Protein AF-A0A822DUP5-F1 (afdb_monomer_lite)

Radius of gyration: 16.89 Å; chains: 1; bounding box: 38×29×39 Å

pLDDT: mean 91.29, std 9.0, range [41.16, 97.19]

Secondary structure (DSSP, 8-state):
-PPPPHHHHHHHHSTTGGGGGGSEEE-S-SSTTPPPPPTTSSEEEHHHHHHHHHHHHHH-EEEE-TT-STTT-SS--TGGGEEEEEE-TTT--EEEE--

Sequence (99 aa):
FIRPCSTSNYTHIVPDGHDILSDKVSRLYSTHDSPAQSAGIHDQSLYDVIHEALLHHVQSLKFRARGAGHSLDLVMNDEGFNNEIGIDQRTGFAYGGNR

Structure (mmCIF, N/CA/C/O backbone):
data_AF-A0A822DUP5-F1
#
_entry.id   AF-A0A822DUP5-F1
#
loop_
_atom_site.group_PDB
_atom_site.id
_atom_site.type_symbol
_atom_site.label_atom_id
_atom_site.label_alt_id
_atom_site.label_comp_id
_atom_site.label_asym_id
_atom_site.label_entity_id
_atom_site.label_seq_id
_atom_site.pdbx_PDB_ins_code
_atom_site.Cartn_x
_atom_site.Cartn_y
_atom_site.Cartn_z
_atom_site.occupancy
_atom_site.B_iso_or_equiv
_atom_site.auth_seq_id
_atom_site.auth_comp_id
_atom_site.auth_asym_id
_atom_site.auth_atom_id
_atom_site.pdbx_PDB_model_num
ATOM 1 N N . PHE A 1 1 ? -19.717 -2.628 -10.309 1.00 41.16 1 PHE A N 1
ATOM 2 C CA . PHE A 1 1 ? -19.919 -2.884 -8.869 1.00 41.16 1 PHE A CA 1
ATOM 3 C C . PHE A 1 1 ? -18.563 -3.160 -8.242 1.00 41.16 1 PHE A C 1
ATOM 5 O O . PHE A 1 1 ? -18.000 -4.219 -8.487 1.00 41.16 1 PHE A O 1
ATOM 12 N N . ILE A 1 2 ? -17.995 -2.188 -7.525 1.00 49.84 2 ILE A N 1
ATOM 13 C CA . ILE A 1 2 ? -16.725 -2.368 -6.808 1.00 49.84 2 ILE A CA 1
ATOM 14 C C . ILE A 1 2 ? -17.035 -3.237 -5.588 1.00 49.84 2 ILE A C 1
ATOM 16 O O . ILE A 1 2 ? -17.867 -2.862 -4.765 1.00 49.84 2 ILE A O 1
ATOM 20 N N . ARG A 1 3 ? -16.443 -4.433 -5.514 1.00 59.75 3 ARG A N 1
ATOM 21 C CA . ARG A 1 3 ? -16.575 -5.286 -4.327 1.00 59.75 3 ARG A CA 1
ATOM 22 C C . ARG A 1 3 ? -15.776 -4.652 -3.182 1.00 59.75 3 ARG A C 1
ATOM 24 O O . ARG A 1 3 ? -14.668 -4.182 -3.446 1.00 59.75 3 ARG A O 1
ATOM 31 N N . PRO A 1 4 ? -16.289 -4.649 -1.942 1.00 69.12 4 PRO A N 1
ATOM 32 C CA . PRO A 1 4 ? -15.517 -4.149 -0.816 1.00 69.12 4 PRO A CA 1
ATOM 33 C C . PRO A 1 4 ? -14.255 -5.002 -0.633 1.00 69.12 4 PRO A C 1
ATOM 35 O O . PRO A 1 4 ? -14.291 -6.229 -0.784 1.00 69.12 4 PRO A O 1
ATOM 38 N N . CYS A 1 5 ? -13.132 -4.346 -0.341 1.00 83.88 5 CYS A N 1
ATOM 39 C CA . CYS A 1 5 ? -11.868 -5.014 -0.039 1.00 83.88 5 CYS A CA 1
ATOM 40 C C . CYS A 1 5 ? -11.913 -5.680 1.347 1.00 83.88 5 CYS A C 1
ATOM 42 O O . CYS A 1 5 ? -12.856 -5.485 2.113 1.00 83.88 5 CYS A O 1
ATOM 44 N N . SER A 1 6 ? -10.897 -6.480 1.676 1.00 87.62 6 SER A N 1
ATOM 45 C CA . SER A 1 6 ? -10.827 -7.251 2.927 1.00 87.62 6 SER A CA 1
ATOM 46 C C . SER A 1 6 ? -11.057 -6.401 4.179 1.00 87.62 6 SER A C 1
ATOM 48 O O . SER A 1 6 ? -11.905 -6.762 4.991 1.00 87.62 6 SER A O 1
ATOM 50 N N . THR A 1 7 ? -10.378 -5.257 4.308 1.00 87.31 7 THR A N 1
ATOM 51 C CA . THR A 1 7 ? -10.536 -4.361 5.466 1.00 87.31 7 THR A CA 1
ATOM 52 C C . THR A 1 7 ? -11.953 -3.809 5.556 1.00 87.31 7 THR A C 1
ATOM 54 O O . THR A 1 7 ? -12.553 -3.839 6.622 1.00 87.31 7 THR A O 1
ATOM 57 N N . SER A 1 8 ? -12.531 -3.377 4.430 1.00 88.25 8 SER A N 1
ATOM 58 C CA . SER A 1 8 ? -13.916 -2.901 4.405 1.00 88.25 8 SER A CA 1
ATOM 59 C C . SER A 1 8 ? -14.896 -4.016 4.777 1.00 88.25 8 SER A C 1
ATOM 61 O O . SER A 1 8 ? -15.771 -3.797 5.601 1.00 88.25 8 SER A O 1
ATOM 63 N N . ASN A 1 9 ? -14.739 -5.236 4.256 1.00 93.56 9 ASN A N 1
ATOM 64 C CA . ASN A 1 9 ? -15.596 -6.357 4.654 1.00 93.56 9 ASN A CA 1
ATOM 65 C C . ASN A 1 9 ? -15.491 -6.648 6.156 1.00 93.56 9 ASN A C 1
ATOM 67 O O . ASN A 1 9 ? -16.510 -6.892 6.797 1.00 93.56 9 ASN A O 1
ATOM 71 N N . TYR A 1 10 ? -14.284 -6.586 6.724 1.00 93.75 10 TYR A N 1
ATOM 72 C CA . TYR A 1 10 ? -14.069 -6.820 8.150 1.00 93.75 10 TYR A CA 1
ATOM 73 C C . TYR A 1 10 ? -14.897 -5.864 9.015 1.00 93.75 10 TYR A C 1
ATOM 75 O O . TYR A 1 10 ? -15.624 -6.322 9.896 1.00 93.75 10 TYR A O 1
ATOM 83 N N . THR A 1 11 ? -14.884 -4.561 8.706 1.00 94.44 11 THR A N 1
ATOM 84 C CA . THR A 1 11 ? -15.652 -3.566 9.474 1.00 94.44 11 THR A CA 1
ATOM 85 C C . THR A 1 11 ? -17.169 -3.750 9.374 1.00 94.44 11 THR A C 1
ATOM 87 O O . THR A 1 11 ? -17.891 -3.203 10.199 1.00 94.44 11 THR A O 1
ATOM 90 N N . HIS A 1 12 ? -17.669 -4.477 8.366 1.00 92.88 12 HIS A N 1
ATOM 91 C CA . HIS A 1 12 ? -19.102 -4.745 8.185 1.00 92.88 12 HIS A CA 1
ATOM 92 C C . HIS A 1 12 ? -19.558 -6.076 8.799 1.00 92.88 12 HIS A C 1
ATOM 94 O O . HIS A 1 12 ? -20.733 -6.219 9.127 1.00 92.88 12 HIS A O 1
ATOM 100 N N . ILE A 1 13 ? -18.666 -7.066 8.899 1.00 95.69 13 ILE A N 1
ATOM 101 C CA . ILE A 1 13 ? -19.007 -8.423 9.357 1.00 95.69 13 ILE A CA 1
ATOM 102 C C . ILE A 1 13 ? -18.784 -8.573 10.867 1.00 95.69 13 ILE A C 1
ATOM 104 O O . ILE A 1 13 ? -19.508 -9.323 11.521 1.00 95.69 13 ILE A O 1
ATOM 108 N N . VAL A 1 14 ? -17.788 -7.881 11.423 1.00 96.06 14 VAL A N 1
ATOM 109 C CA . VAL A 1 14 ? -17.425 -7.977 12.841 1.00 96.06 14 VAL A CA 1
ATOM 110 C C . VAL A 1 14 ? -18.128 -6.866 13.635 1.00 96.06 14 VAL A C 1
ATOM 112 O O . VAL A 1 14 ? -18.026 -5.702 13.240 1.00 96.06 14 VAL A O 1
ATOM 115 N N . PRO A 1 15 ? -18.827 -7.183 14.746 1.00 96.81 15 PRO A N 1
ATOM 116 C CA . PRO A 1 15 ? -19.348 -6.171 15.665 1.00 96.81 15 PRO A CA 1
ATOM 117 C C . PRO A 1 15 ? -18.231 -5.235 16.128 1.00 96.81 15 PRO A C 1
ATOM 119 O O . PRO A 1 15 ? -17.148 -5.707 16.461 1.00 96.81 15 PRO A O 1
ATOM 122 N N . ASP A 1 16 ? -18.476 -3.925 16.087 1.00 95.50 16 ASP A N 1
ATOM 123 C CA . ASP A 1 16 ? -17.478 -2.888 16.391 1.00 95.50 16 ASP A CA 1
ATOM 124 C C . ASP A 1 16 ? -16.166 -3.021 15.587 1.00 95.50 16 ASP A C 1
ATOM 126 O O . ASP A 1 16 ? -15.124 -2.482 15.940 1.00 95.50 16 ASP A O 1
ATOM 130 N N . GLY A 1 17 ? -16.212 -3.671 14.416 1.00 94.00 17 GLY A N 1
ATOM 131 C CA . GLY A 1 17 ? -15.031 -3.957 13.598 1.00 94.00 17 GLY A CA 1
ATOM 132 C C . GLY A 1 17 ? -14.308 -2.727 13.043 1.00 94.00 17 GLY A C 1
ATOM 133 O O . GLY A 1 17 ? -13.252 -2.880 12.442 1.00 94.00 17 GLY A O 1
ATOM 134 N N . HIS A 1 18 ? -14.852 -1.522 13.224 1.00 95.38 18 HIS A N 1
ATOM 135 C CA . HIS A 1 18 ? -14.187 -0.259 12.902 1.00 95.38 18 HIS A CA 1
ATOM 136 C C . HIS A 1 18 ? -13.044 0.070 13.874 1.00 95.38 18 HIS A C 1
ATOM 138 O O . HIS A 1 18 ? -12.126 0.790 13.484 1.00 95.38 18 HIS A O 1
ATOM 144 N N . ASP A 1 19 ? -13.042 -0.509 15.078 1.00 96.75 19 ASP A N 1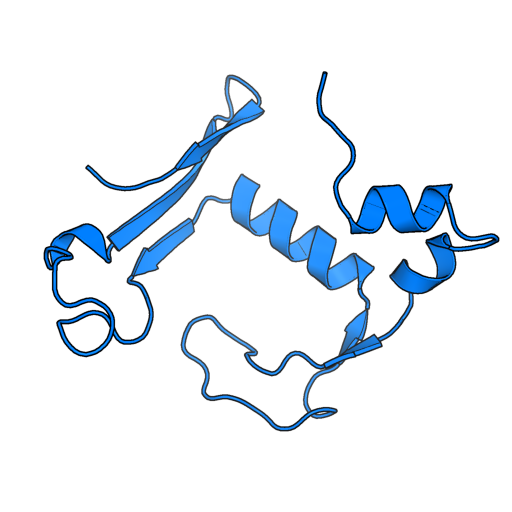
ATOM 145 C CA . ASP A 1 19 ? -11.988 -0.313 16.078 1.00 96.75 19 ASP A CA 1
ATOM 146 C C . ASP A 1 19 ? -10.610 -0.748 15.564 1.00 96.75 19 ASP A C 1
ATOM 148 O O . ASP A 1 19 ? -9.607 -0.110 15.885 1.00 96.75 19 ASP A O 1
ATOM 152 N N . ILE A 1 20 ? -10.562 -1.732 14.652 1.00 96.19 20 ILE A N 1
ATOM 153 C CA . ILE A 1 20 ? -9.322 -2.190 14.001 1.00 96.19 20 ILE A CA 1
ATOM 154 C C . ILE A 1 20 ? -8.578 -1.060 13.278 1.00 96.19 20 ILE A C 1
ATOM 156 O O . ILE A 1 20 ? -7.367 -1.122 13.093 1.00 96.19 20 ILE A O 1
ATOM 160 N N . LEU A 1 21 ? -9.284 -0.010 12.847 1.00 95.75 21 LEU A N 1
ATOM 161 C CA . LEU A 1 21 ? -8.668 1.135 12.177 1.00 95.75 21 LEU A CA 1
ATOM 162 C C . LEU A 1 21 ? -7.765 1.929 13.134 1.00 95.75 21 LEU A C 1
ATOM 164 O O . LEU A 1 21 ? -6.815 2.570 12.682 1.00 95.75 21 LEU A O 1
ATOM 168 N N . SER A 1 22 ? -8.035 1.856 14.438 1.00 96.94 22 SER A N 1
ATOM 169 C CA . SER A 1 22 ? -7.240 2.491 15.493 1.00 96.94 22 SER A CA 1
ATOM 170 C C . SER A 1 22 ? -6.097 1.605 15.999 1.00 96.94 22 SER A C 1
ATOM 172 O O . SER A 1 22 ? -5.202 2.109 16.683 1.00 96.94 22 SER A O 1
ATOM 174 N N . ASP A 1 23 ? -6.095 0.311 15.664 1.00 96.88 23 ASP A N 1
ATOM 175 C CA . ASP A 1 23 ? -5.045 -0.613 16.086 1.00 96.88 23 ASP A CA 1
ATOM 176 C C . ASP A 1 23 ? -3.690 -0.219 15.497 1.00 96.88 23 ASP A C 1
ATOM 178 O O . ASP A 1 23 ? -3.567 0.198 14.340 1.00 96.88 23 ASP A O 1
ATOM 182 N N . LYS A 1 24 ? -2.646 -0.373 16.315 1.00 97.19 24 LYS A N 1
ATOM 183 C CA . LYS A 1 24 ? -1.271 -0.107 15.901 1.00 97.19 24 LYS A CA 1
ATOM 184 C C . LYS A 1 24 ? -0.707 -1.284 15.120 1.00 97.19 24 LYS A C 1
ATOM 186 O O . LYS A 1 24 ? -0.766 -2.427 15.566 1.00 97.19 24 LYS A O 1
ATOM 191 N N . VAL A 1 25 ? -0.071 -0.973 13.999 1.00 95.88 25 VAL A N 1
ATOM 192 C CA . VAL A 1 25 ? 0.730 -1.906 13.210 1.00 95.88 25 VAL A CA 1
ATOM 193 C C . VAL A 1 25 ? 2.174 -1.421 13.143 1.00 95.88 25 VAL A C 1
ATOM 195 O O . VAL A 1 25 ? 2.434 -0.228 12.964 1.00 95.88 25 VAL A O 1
ATOM 198 N N . SER A 1 26 ? 3.124 -2.348 13.265 1.00 96.44 26 SER A N 1
ATOM 199 C CA . SER A 1 26 ? 4.544 -2.025 13.134 1.00 96.44 26 SER A CA 1
ATOM 200 C C . SER A 1 26 ? 4.955 -1.925 11.669 1.00 96.44 26 SER A C 1
ATOM 202 O O . SER A 1 26 ? 4.852 -2.882 10.898 1.00 96.44 26 SER A O 1
ATOM 204 N N . ARG A 1 27 ? 5.492 -0.770 11.288 1.00 94.56 27 ARG A N 1
ATOM 205 C CA . ARG A 1 27 ? 6.087 -0.517 9.979 1.00 94.56 27 ARG A CA 1
ATOM 206 C C . ARG A 1 27 ? 7.521 -1.036 9.962 1.00 94.56 27 ARG A C 1
ATOM 208 O O . ARG A 1 27 ? 8.447 -0.373 10.418 1.00 94.56 27 ARG A O 1
ATOM 215 N N . LEU A 1 28 ? 7.706 -2.220 9.387 1.00 94.94 28 LEU A N 1
ATOM 216 C CA . LEU A 1 28 ? 9.033 -2.830 9.247 1.00 94.94 28 LEU A CA 1
ATOM 217 C C . LEU A 1 28 ? 9.908 -2.099 8.218 1.00 94.94 28 LEU A C 1
ATOM 219 O O . LEU A 1 28 ? 11.127 -2.096 8.342 1.00 94.94 28 LEU A O 1
ATOM 223 N N . TYR A 1 29 ? 9.293 -1.479 7.209 1.00 93.25 29 TYR A N 1
ATOM 224 C CA . TYR A 1 29 ? 9.987 -0.713 6.175 1.00 93.25 29 TYR A CA 1
ATOM 225 C C . TYR A 1 29 ? 9.522 0.738 6.222 1.00 93.25 29 TYR A C 1
ATOM 227 O O . TYR A 1 29 ? 8.419 1.068 5.783 1.00 93.25 29 TYR A O 1
ATOM 235 N N . SER A 1 30 ? 10.350 1.596 6.809 1.00 85.62 30 SER A N 1
ATOM 236 C CA . SER A 1 30 ? 10.062 3.017 7.004 1.00 85.62 30 SER A CA 1
ATOM 237 C C . SER A 1 30 ? 10.021 3.790 5.687 1.00 85.62 30 SER A C 1
ATOM 239 O O . SER A 1 30 ? 9.209 4.698 5.544 1.00 85.62 30 SER A O 1
ATOM 241 N N . THR A 1 31 ? 10.846 3.411 4.710 1.00 85.19 31 THR A N 1
ATOM 242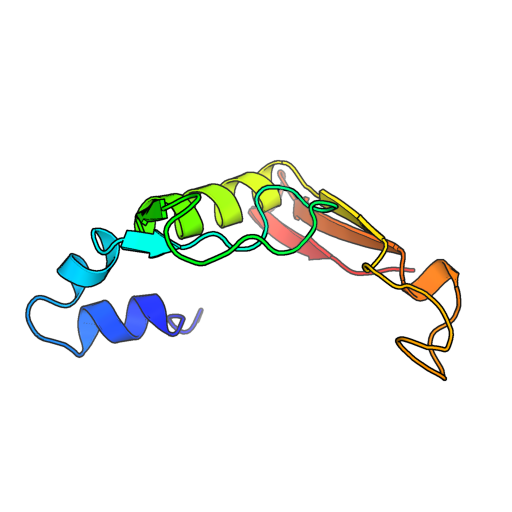 C CA . THR A 1 31 ? 10.843 3.994 3.360 1.00 85.19 31 THR A CA 1
ATOM 243 C C . THR A 1 31 ? 10.990 2.909 2.293 1.00 85.19 31 THR A C 1
ATOM 245 O O . THR A 1 31 ? 11.285 1.751 2.600 1.00 85.19 31 THR A O 1
ATOM 248 N N . HIS A 1 32 ? 10.808 3.282 1.021 1.00 80.75 32 HIS A N 1
ATOM 249 C CA . HIS A 1 32 ? 10.875 2.352 -0.113 1.00 80.75 32 HIS A CA 1
ATOM 250 C C . HIS A 1 32 ? 12.179 1.542 -0.185 1.00 80.75 32 HIS A C 1
ATOM 252 O O . HIS A 1 32 ? 12.138 0.380 -0.582 1.00 80.75 32 HIS A O 1
ATOM 258 N N . ASP A 1 33 ? 13.300 2.102 0.279 1.00 83.50 33 ASP A N 1
ATOM 259 C CA . ASP A 1 33 ? 14.630 1.477 0.232 1.00 83.50 33 ASP A CA 1
ATOM 260 C C . ASP A 1 33 ? 15.200 1.145 1.619 1.00 83.50 33 ASP A C 1
ATOM 262 O O . ASP A 1 33 ? 16.338 0.689 1.737 1.00 83.50 33 ASP A O 1
ATOM 266 N N . SER A 1 34 ? 14.427 1.337 2.695 1.00 88.38 34 SER A N 1
ATOM 267 C CA . SER A 1 34 ? 14.930 1.063 4.041 1.00 88.38 34 SER A CA 1
ATOM 268 C C . SER A 1 34 ? 15.182 -0.439 4.252 1.00 88.38 34 SER A C 1
ATOM 270 O O . SER A 1 34 ? 14.416 -1.278 3.749 1.00 88.38 34 SER A O 1
ATOM 272 N N . PRO A 1 35 ? 16.195 -0.825 5.050 1.00 91.88 35 PRO A N 1
ATOM 273 C CA . PRO A 1 35 ? 16.272 -2.185 5.569 1.00 91.88 35 PRO A CA 1
ATOM 274 C C . PRO A 1 35 ? 15.047 -2.489 6.444 1.00 91.88 35 PRO A C 1
ATOM 276 O O . PRO A 1 35 ? 14.354 -1.577 6.904 1.00 91.88 35 PRO A O 1
ATOM 279 N N . ALA A 1 36 ? 14.785 -3.779 6.663 1.00 93.44 36 ALA A N 1
ATOM 280 C CA . ALA A 1 36 ? 13.758 -4.196 7.608 1.00 93.44 36 ALA A CA 1
ATOM 281 C C . ALA A 1 36 ? 14.175 -3.793 9.030 1.00 93.44 36 ALA A C 1
ATOM 283 O O . ALA A 1 36 ? 15.301 -4.058 9.453 1.00 93.44 36 ALA A O 1
ATOM 284 N N . GLN A 1 37 ? 13.264 -3.163 9.756 1.00 94.75 37 GLN A N 1
ATOM 285 C CA . GLN A 1 37 ? 13.400 -2.820 11.164 1.00 94.75 37 GLN A CA 1
ATOM 286 C C . GLN A 1 37 ? 12.634 -3.834 12.015 1.00 94.75 37 GLN A C 1
ATOM 288 O O . GLN A 1 37 ? 11.691 -4.474 11.548 1.00 94.75 37 GLN A O 1
ATOM 293 N N . SER A 1 38 ? 13.035 -3.983 13.276 1.00 94.88 38 SER A N 1
ATOM 294 C CA . SER A 1 38 ? 12.303 -4.811 14.236 1.00 94.88 38 SER A CA 1
ATOM 295 C C . SER A 1 38 ? 10.905 -4.243 14.509 1.00 94.88 38 SER A C 1
ATOM 297 O O . SER A 1 38 ? 10.691 -3.030 14.442 1.00 94.88 38 SER A O 1
ATOM 299 N N . ALA A 1 39 ? 9.957 -5.115 14.858 1.00 94.56 39 ALA A N 1
ATOM 300 C CA . ALA A 1 39 ? 8.628 -4.688 15.292 1.00 94.56 39 ALA A CA 1
ATOM 301 C C . ALA A 1 39 ? 8.716 -3.745 16.511 1.00 94.56 39 ALA A C 1
ATOM 303 O O . ALA A 1 39 ? 9.605 -3.892 17.351 1.00 94.56 39 ALA A O 1
ATOM 304 N N . GLY A 1 40 ? 7.812 -2.767 16.586 1.00 91.94 40 GLY A N 1
ATOM 305 C CA . GLY A 1 40 ? 7.773 -1.748 17.640 1.00 91.94 40 GLY A CA 1
ATOM 306 C C . GLY A 1 40 ? 8.755 -0.579 17.479 1.00 91.94 40 GLY A C 1
ATOM 307 O O . GLY A 1 40 ? 8.717 0.348 18.282 1.00 91.94 40 GLY A O 1
ATOM 308 N N . ILE A 1 41 ? 9.632 -0.580 16.463 1.00 93.12 41 ILE A N 1
ATOM 309 C CA . ILE A 1 41 ? 10.531 0.560 16.186 1.00 93.12 41 ILE A CA 1
ATOM 310 C C . ILE A 1 41 ? 9.762 1.750 15.604 1.00 93.12 41 ILE A C 1
ATOM 312 O O . ILE A 1 41 ? 10.027 2.899 15.953 1.00 93.12 41 ILE A O 1
ATOM 316 N N . HIS A 1 42 ? 8.810 1.473 14.717 1.00 93.31 42 HIS A N 1
ATOM 317 C CA . HIS A 1 42 ? 7.906 2.468 14.162 1.00 93.31 42 HIS A CA 1
ATOM 318 C C . HIS A 1 42 ? 6.511 1.866 14.090 1.00 93.31 42 HIS A C 1
ATOM 320 O O . HIS A 1 42 ? 6.270 0.964 13.290 1.00 93.31 42 HIS A O 1
ATOM 326 N N . ASP A 1 43 ? 5.605 2.369 14.917 1.00 95.19 43 ASP A N 1
ATOM 327 C CA . ASP A 1 43 ? 4.207 1.962 14.917 1.00 95.19 43 ASP A CA 1
ATOM 328 C C . ASP A 1 43 ? 3.341 3.103 14.402 1.00 95.19 43 ASP A C 1
ATOM 330 O O . ASP A 1 43 ? 3.585 4.275 14.691 1.00 95.19 43 ASP A O 1
ATOM 334 N N . GLN A 1 44 ? 2.293 2.743 13.682 1.00 95.75 44 GLN A N 1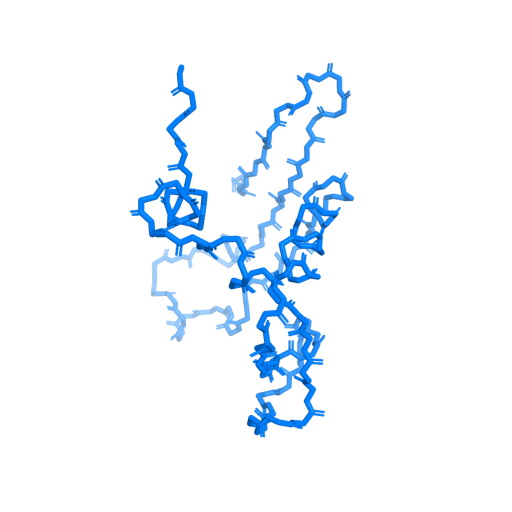
ATOM 335 C CA . GLN A 1 44 ? 1.286 3.670 13.184 1.00 95.75 44 GLN A CA 1
ATOM 336 C C . GLN A 1 44 ? -0.076 2.986 13.203 1.00 95.75 44 GLN A C 1
ATOM 338 O O . GLN A 1 44 ? -0.152 1.756 13.229 1.00 95.75 44 GLN A O 1
ATOM 343 N N . SER A 1 45 ? -1.151 3.764 13.206 1.00 97.06 45 SER A N 1
ATOM 344 C CA . SER A 1 45 ? -2.492 3.189 13.152 1.00 97.06 45 SER A CA 1
ATOM 345 C C . SER A 1 45 ? -2.758 2.532 11.793 1.00 97.06 45 SER A C 1
ATOM 347 O O . SER A 1 45 ? -2.171 2.911 10.772 1.00 97.06 45 SER A O 1
ATOM 349 N N . LEU A 1 46 ? -3.674 1.565 11.752 1.00 96.44 46 LEU A N 1
ATOM 350 C CA . LEU A 1 46 ? 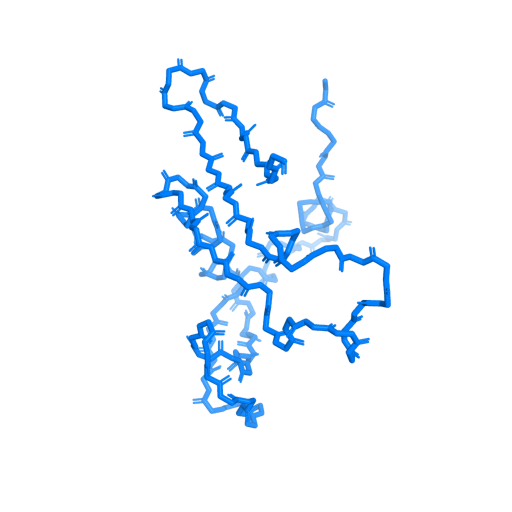-4.110 0.981 10.487 1.00 96.44 46 LEU A CA 1
ATOM 351 C C . LEU A 1 46 ? -4.752 2.031 9.564 1.00 96.44 46 LEU A C 1
ATOM 353 O O . LEU A 1 46 ? -4.543 1.978 8.349 1.00 96.44 46 LEU A O 1
ATOM 357 N N . TYR A 1 47 ? -5.494 3.003 10.108 1.00 96.31 47 TYR A N 1
ATOM 358 C CA . TYR A 1 47 ? -6.092 4.062 9.292 1.00 96.31 47 TYR A CA 1
ATOM 359 C C . TYR A 1 47 ? -5.022 4.944 8.627 1.00 96.31 47 TYR A C 1
ATOM 361 O O . TYR A 1 47 ? -5.177 5.278 7.450 1.00 96.31 47 TYR A O 1
ATOM 369 N N . ASP A 1 48 ? -3.924 5.269 9.324 1.00 96.88 48 ASP A N 1
ATOM 370 C CA . ASP A 1 48 ? -2.817 6.044 8.748 1.00 96.88 48 ASP A CA 1
ATOM 371 C C . ASP A 1 48 ? -2.167 5.279 7.584 1.00 96.88 48 ASP A C 1
ATOM 373 O O . ASP A 1 48 ? -1.876 5.874 6.547 1.00 96.88 48 ASP A O 1
ATOM 377 N N . VAL A 1 49 ? -2.016 3.949 7.702 1.00 95.38 49 VAL A N 1
ATOM 378 C CA . VAL A 1 49 ? -1.497 3.088 6.615 1.00 95.38 49 VAL A CA 1
ATOM 379 C C . VAL A 1 49 ? -2.378 3.196 5.371 1.00 95.38 49 VAL A C 1
ATOM 381 O O . VAL A 1 49 ? -1.881 3.369 4.258 1.00 95.38 49 VAL A O 1
ATOM 384 N N . ILE A 1 50 ? -3.696 3.065 5.551 1.00 95.44 50 ILE A N 1
ATOM 385 C CA . ILE A 1 50 ? -4.667 3.097 4.450 1.00 95.44 50 ILE A CA 1
ATOM 386 C C . ILE A 1 50 ? -4.661 4.478 3.794 1.00 95.44 50 ILE A C 1
ATOM 388 O O . ILE A 1 50 ? -4.647 4.577 2.567 1.00 95.44 50 ILE A O 1
ATOM 392 N N . HIS A 1 51 ? -4.636 5.540 4.600 1.00 95.44 51 HIS A N 1
ATOM 393 C CA . HIS A 1 51 ? -4.598 6.912 4.112 1.00 95.44 51 HIS A CA 1
ATOM 394 C C . HIS A 1 51 ? -3.318 7.203 3.317 1.00 95.44 51 HIS A C 1
ATOM 396 O O . HIS A 1 51 ? -3.400 7.730 2.208 1.00 95.44 51 HIS A O 1
ATOM 402 N N . GLU A 1 52 ? -2.152 6.794 3.820 1.00 94.50 52 GLU A N 1
ATOM 403 C CA . GLU A 1 52 ? -0.878 6.924 3.104 1.00 94.50 52 GLU A CA 1
ATOM 404 C C . GLU A 1 52 ? -0.901 6.175 1.768 1.00 94.50 52 GLU A C 1
ATOM 406 O O . GLU A 1 52 ? -0.517 6.732 0.738 1.00 94.50 52 GLU A O 1
ATOM 411 N N . ALA A 1 53 ? -1.399 4.934 1.754 1.00 92.50 53 ALA A N 1
ATOM 412 C CA . ALA A 1 53 ? -1.504 4.152 0.529 1.00 92.50 53 ALA A CA 1
ATOM 413 C C . ALA A 1 53 ? -2.359 4.875 -0.523 1.00 92.50 53 ALA A C 1
ATOM 415 O O . ALA A 1 53 ? -1.954 4.966 -1.682 1.00 92.50 53 ALA A O 1
ATOM 416 N N . LEU A 1 54 ? -3.509 5.431 -0.133 1.00 93.31 54 LEU A N 1
ATOM 417 C CA . LEU A 1 54 ? -4.371 6.196 -1.038 1.00 93.31 54 LEU A CA 1
ATOM 418 C C . LEU A 1 54 ? -3.689 7.478 -1.538 1.00 93.31 54 LEU A C 1
ATOM 420 O O . LEU A 1 54 ? -3.742 7.763 -2.736 1.00 93.31 54 LEU A O 1
ATOM 424 N N . LEU A 1 55 ? -3.011 8.219 -0.657 1.00 94.38 55 LEU A N 1
ATOM 425 C CA . LEU A 1 55 ? -2.289 9.438 -1.031 1.00 94.38 55 LEU A CA 1
ATOM 426 C C . LEU A 1 55 ? -1.180 9.161 -2.047 1.00 94.38 55 LEU A C 1
ATOM 428 O O . LEU A 1 55 ? -1.083 9.884 -3.038 1.00 94.38 55 LEU A O 1
ATOM 432 N N . HIS A 1 56 ? -0.397 8.097 -1.862 1.00 92.62 56 HIS A N 1
ATOM 433 C CA . HIS A 1 56 ? 0.645 7.719 -2.818 1.00 92.62 56 HIS A CA 1
ATOM 434 C C . HIS A 1 56 ? 0.083 7.385 -4.206 1.00 92.62 56 HIS A C 1
ATOM 436 O O . HIS A 1 56 ? 0.696 7.737 -5.210 1.00 92.62 56 HIS A O 1
ATOM 442 N N . HIS A 1 57 ? -1.100 6.768 -4.298 1.00 92.75 57 HIS A N 1
ATOM 443 C CA . HIS A 1 57 ? -1.732 6.524 -5.599 1.00 92.75 57 HIS A CA 1
ATOM 444 C C . HIS A 1 57 ? -2.165 7.831 -6.271 1.00 92.75 57 HIS A C 1
ATOM 446 O O . HIS A 1 57 ? -1.969 7.996 -7.473 1.00 92.75 57 HIS A O 1
ATOM 452 N N . VAL A 1 58 ? -2.713 8.786 -5.513 1.00 93.25 58 VAL A N 1
ATOM 453 C CA . VAL A 1 58 ? -3.109 10.100 -6.055 1.00 93.25 58 VAL A CA 1
ATOM 454 C C . VAL A 1 58 ? -1.892 10.913 -6.502 1.00 93.25 58 VAL A C 1
ATOM 456 O O . VAL A 1 58 ? -1.945 11.590 -7.527 1.00 93.25 58 VAL A O 1
ATOM 459 N N . GLN A 1 59 ? -0.785 10.827 -5.764 1.00 92.94 59 GLN A N 1
ATOM 460 C CA . GLN A 1 59 ? 0.478 11.490 -6.103 1.00 92.94 59 GLN A CA 1
ATOM 461 C C . GLN A 1 59 ? 1.229 10.809 -7.253 1.00 92.94 59 GLN A C 1
ATOM 463 O O . GLN A 1 59 ? 2.130 11.416 -7.827 1.00 92.94 59 GLN A O 1
ATOM 468 N N . SER A 1 60 ? 0.797 9.605 -7.638 1.00 90.94 60 SER A N 1
ATOM 469 C CA . SER A 1 60 ? 1.493 8.701 -8.552 1.00 90.94 60 SER A CA 1
ATOM 470 C C . SER A 1 60 ? 2.863 8.261 -8.022 1.00 90.94 60 SER A C 1
ATOM 472 O O . SER A 1 60 ? 3.548 8.967 -7.285 1.00 90.94 60 SER A O 1
ATOM 474 N N . LEU A 1 61 ? 3.281 7.058 -8.401 1.00 91.81 61 LEU A N 1
ATOM 475 C CA . LEU A 1 61 ? 4.526 6.452 -7.952 1.00 91.81 61 LEU A CA 1
ATOM 476 C C . LEU A 1 61 ? 5.248 5.818 -9.137 1.00 91.81 61 LEU A C 1
ATOM 478 O O . LEU A 1 61 ? 4.678 5.002 -9.859 1.00 91.81 61 LEU A O 1
ATOM 482 N N . LYS A 1 62 ? 6.527 6.163 -9.291 1.00 93.12 62 LYS A N 1
ATOM 483 C CA . LYS A 1 62 ? 7.477 5.497 -10.187 1.00 93.12 62 LYS A CA 1
ATOM 484 C C . LYS A 1 62 ? 8.525 4.811 -9.339 1.00 93.12 62 LYS A C 1
ATOM 486 O O . LYS A 1 62 ? 9.190 5.475 -8.548 1.00 93.12 62 LYS A O 1
ATOM 491 N N . PHE A 1 63 ? 8.669 3.505 -9.491 1.00 92.06 63 PHE A N 1
ATOM 492 C CA . PHE A 1 63 ? 9.602 2.735 -8.682 1.00 92.06 63 PHE A CA 1
ATOM 493 C C . PHE A 1 63 ? 10.171 1.553 -9.454 1.00 92.06 63 PHE A C 1
ATOM 495 O O . PHE A 1 63 ? 9.590 1.077 -10.428 1.00 92.06 63 PHE A O 1
ATOM 502 N N . ARG A 1 64 ? 11.314 1.059 -8.985 1.00 93.31 64 ARG A N 1
ATOM 503 C CA . ARG A 1 64 ? 11.910 -0.185 -9.458 1.00 93.31 64 ARG A CA 1
ATOM 504 C C . ARG A 1 64 ? 11.744 -1.244 -8.380 1.00 93.31 64 ARG A C 1
ATOM 506 O O . ARG A 1 64 ? 11.976 -0.962 -7.209 1.00 93.31 64 ARG A O 1
ATOM 513 N N . ALA A 1 65 ? 11.339 -2.454 -8.750 1.00 91.94 65 ALA A N 1
ATOM 514 C CA . ALA A 1 65 ? 11.163 -3.536 -7.789 1.00 91.94 65 ALA A CA 1
ATOM 515 C C . ALA A 1 65 ? 12.461 -3.779 -6.997 1.00 91.94 65 ALA A C 1
ATOM 517 O O . ALA A 1 65 ? 13.538 -3.962 -7.570 1.00 91.94 65 ALA A O 1
ATOM 518 N N . ARG A 1 66 ? 12.362 -3.779 -5.664 1.00 90.88 66 ARG A N 1
ATOM 519 C CA . ARG A 1 66 ? 13.509 -4.016 -4.783 1.00 90.88 66 ARG A CA 1
ATOM 520 C C . ARG A 1 66 ? 14.111 -5.392 -5.079 1.00 90.88 66 ARG A C 1
ATOM 522 O O . ARG A 1 66 ? 13.408 -6.394 -5.028 1.00 90.88 66 ARG A O 1
ATOM 529 N N . GLY A 1 67 ? 15.417 -5.437 -5.341 1.00 90.88 67 GLY A N 1
ATOM 530 C CA . GLY A 1 67 ? 16.112 -6.677 -5.703 1.00 90.88 67 GLY A CA 1
ATOM 531 C C . GLY A 1 67 ? 15.972 -7.078 -7.176 1.00 90.88 67 GLY A C 1
ATOM 532 O O . GLY A 1 67 ? 16.251 -8.229 -7.498 1.00 90.88 67 GLY A O 1
ATOM 533 N N . ALA A 1 68 ? 15.547 -6.153 -8.048 1.00 92.69 68 ALA A N 1
ATOM 534 C CA . ALA A 1 68 ? 15.427 -6.363 -9.489 1.00 92.69 68 ALA A CA 1
ATOM 535 C C . ALA A 1 68 ? 16.636 -7.084 -10.100 1.00 92.69 68 ALA A C 1
ATOM 537 O O . ALA A 1 68 ? 17.791 -6.747 -9.828 1.00 92.69 68 ALA A O 1
ATOM 538 N N . GLY A 1 69 ? 16.338 -8.045 -10.968 1.00 93.56 69 GLY A N 1
ATOM 539 C CA . GLY A 1 69 ? 17.304 -8.936 -11.590 1.00 93.56 69 GLY A CA 1
ATOM 540 C C . GLY A 1 69 ? 16.866 -10.394 -11.497 1.00 93.56 69 GLY A C 1
ATOM 541 O O . GLY A 1 69 ? 15.836 -10.728 -10.911 1.00 93.56 69 GLY A O 1
ATOM 542 N N . HIS A 1 70 ? 17.695 -11.274 -12.052 1.00 91.81 70 HIS A N 1
ATOM 543 C CA . HIS A 1 70 ? 17.394 -12.701 -12.187 1.00 91.81 70 HIS A CA 1
ATOM 544 C C . HIS A 1 70 ? 17.185 -13.414 -10.837 1.00 91.81 70 HIS A C 1
ATOM 546 O O . HIS A 1 70 ? 16.503 -14.428 -10.761 1.00 91.81 70 HIS A O 1
ATOM 552 N N . SER A 1 71 ? 17.752 -12.873 -9.753 1.00 94.31 71 SER A N 1
ATOM 553 C CA . SER A 1 71 ? 17.537 -13.378 -8.393 1.00 94.31 71 SER A CA 1
ATOM 554 C C . SER A 1 71 ? 16.108 -13.181 -7.886 1.00 94.31 71 SER A C 1
ATOM 556 O O . SER A 1 71 ? 15.688 -13.908 -6.990 1.00 94.31 71 SER A O 1
ATOM 558 N N . LEU A 1 72 ? 15.391 -12.186 -8.415 1.00 93.88 72 LEU A N 1
ATOM 559 C CA . LEU A 1 72 ? 14.003 -11.902 -8.063 1.00 93.88 72 LEU A CA 1
ATOM 560 C C . LEU A 1 72 ? 13.035 -12.594 -9.026 1.00 93.88 72 LEU A C 1
ATOM 562 O O . LEU A 1 72 ? 12.090 -13.235 -8.577 1.00 93.88 72 LEU A O 1
ATOM 566 N N . ASP A 1 73 ? 13.279 -12.476 -10.331 1.00 94.50 73 ASP A N 1
ATOM 567 C CA . ASP A 1 73 ? 12.467 -13.104 -11.373 1.00 94.50 73 ASP A CA 1
ATOM 568 C C . ASP A 1 73 ? 13.357 -13.508 -12.559 1.00 94.50 73 ASP A C 1
ATOM 570 O O . ASP A 1 73 ? 14.090 -12.687 -13.114 1.00 94.50 73 ASP A O 1
ATOM 574 N N . LEU A 1 74 ? 13.303 -14.791 -12.930 1.00 93.44 74 LEU A N 1
ATOM 575 C CA . LEU A 1 74 ? 14.154 -15.384 -13.964 1.00 93.44 74 LEU A CA 1
ATOM 576 C C . LEU A 1 74 ? 13.747 -14.977 -15.390 1.00 93.44 74 LEU A C 1
ATOM 578 O O . LEU A 1 74 ? 14.566 -15.037 -16.302 1.00 93.44 74 LEU A O 1
ATOM 582 N N . VAL A 1 75 ? 12.489 -14.606 -15.617 1.00 95.12 75 VAL A N 1
ATOM 583 C CA . VAL A 1 75 ? 11.950 -14.365 -16.969 1.00 95.12 75 VAL A CA 1
ATOM 584 C C . VAL A 1 75 ? 11.611 -12.901 -17.226 1.00 95.12 75 VAL A C 1
ATOM 586 O O . VAL A 1 75 ? 11.432 -12.514 -18.380 1.00 95.12 75 VAL A O 1
ATOM 589 N N . MET A 1 76 ? 11.556 -12.081 -16.177 1.00 93.06 76 MET A N 1
ATOM 590 C CA . MET A 1 76 ? 11.351 -10.641 -16.288 1.00 93.06 76 MET A CA 1
ATOM 591 C C . MET A 1 76 ? 12.531 -9.968 -17.007 1.00 93.06 76 MET A C 1
ATOM 593 O O . MET A 1 76 ? 13.697 -10.169 -16.657 1.00 93.06 76 MET A O 1
ATOM 597 N N . ASN A 1 77 ? 12.230 -9.137 -18.005 1.00 92.81 77 ASN A N 1
ATOM 598 C CA . ASN A 1 77 ? 13.229 -8.264 -18.617 1.00 92.81 77 ASN A CA 1
ATOM 599 C C . ASN A 1 77 ? 13.633 -7.147 -17.638 1.00 92.81 77 ASN A C 1
ATOM 601 O O . ASN A 1 77 ? 12.888 -6.790 -16.730 1.00 92.81 77 ASN A O 1
ATOM 605 N N . ASP A 1 78 ? 14.823 -6.569 -17.817 1.00 92.75 78 ASP A N 1
ATOM 606 C CA . ASP A 1 78 ? 15.322 -5.557 -16.876 1.00 92.75 78 ASP A CA 1
ATOM 607 C C . ASP A 1 78 ? 14.386 -4.342 -16.756 1.00 92.75 78 ASP A C 1
ATOM 609 O O . ASP A 1 78 ? 14.149 -3.828 -15.658 1.00 92.75 78 ASP A O 1
ATOM 613 N N . GLU A 1 79 ? 13.812 -3.926 -17.886 1.00 93.19 79 GLU A N 1
ATOM 614 C CA . GLU A 1 79 ? 12.842 -2.839 -17.940 1.00 93.19 79 GLU A CA 1
ATOM 615 C C . GLU A 1 79 ? 11.585 -3.179 -17.149 1.00 93.19 79 GLU A C 1
ATOM 617 O O . GLU A 1 79 ? 11.106 -2.303 -16.436 1.00 93.19 79 GLU A O 1
ATOM 622 N N . GLY A 1 80 ? 11.137 -4.440 -17.179 1.00 93.06 80 GLY A N 1
ATOM 623 C CA . GLY A 1 80 ? 9.964 -5.003 -16.503 1.00 93.06 80 GLY A CA 1
ATOM 624 C C . GLY A 1 80 ? 9.882 -4.707 -15.008 1.00 93.06 80 GLY A C 1
ATOM 625 O O . GLY A 1 80 ? 8.795 -4.541 -14.453 1.00 93.06 80 GLY A O 1
ATOM 626 N N . PHE A 1 81 ? 11.032 -4.544 -14.355 1.00 94.25 81 PHE A N 1
ATOM 627 C CA . PHE A 1 81 ? 11.093 -4.191 -12.940 1.00 94.25 81 PHE A CA 1
ATOM 628 C C . PHE A 1 81 ? 10.747 -2.720 -12.648 1.00 94.25 81 PHE A C 1
ATOM 630 O O . PHE A 1 81 ? 10.503 -2.394 -11.486 1.00 94.25 81 PHE A O 1
ATOM 637 N N . ASN A 1 82 ? 10.712 -1.838 -13.651 1.00 95.00 82 ASN A N 1
ATOM 638 C CA . ASN A 1 82 ? 10.385 -0.417 -13.505 1.00 95.00 82 ASN A CA 1
ATOM 639 C C . ASN A 1 82 ? 8.879 -0.195 -13.696 1.00 95.00 82 ASN A C 1
ATOM 641 O O . ASN A 1 82 ? 8.377 -0.257 -14.809 1.00 95.00 82 ASN A O 1
ATOM 645 N N . ASN A 1 83 ? 8.145 0.091 -12.627 1.00 93.62 83 ASN A N 1
ATOM 646 C CA . ASN A 1 83 ? 6.697 0.261 -12.684 1.00 93.62 83 ASN A CA 1
ATOM 647 C C . ASN A 1 83 ? 6.289 1.703 -12.397 1.00 93.62 83 ASN A C 1
ATOM 649 O O . ASN A 1 83 ? 6.889 2.396 -11.569 1.00 93.62 83 ASN A O 1
ATOM 653 N N . GLU A 1 84 ? 5.224 2.131 -13.065 1.00 94.94 84 GLU A N 1
ATOM 654 C CA . GLU A 1 84 ? 4.525 3.375 -12.778 1.00 94.94 84 GLU A CA 1
ATOM 655 C C . GLU A 1 84 ? 3.077 3.058 -12.419 1.00 94.94 84 GLU A C 1
ATOM 657 O O . GLU A 1 84 ? 2.426 2.259 -13.089 1.00 94.94 84 GLU A O 1
ATOM 662 N N . ILE A 1 85 ? 2.570 3.684 -11.363 1.00 94.56 85 ILE A N 1
ATOM 663 C CA . ILE A 1 85 ? 1.170 3.601 -10.947 1.00 94.56 85 ILE A CA 1
ATOM 664 C C . ILE A 1 85 ? 0.662 4.992 -10.578 1.00 94.56 85 ILE A C 1
ATOM 666 O O . ILE A 1 85 ? 1.437 5.841 -10.139 1.00 94.56 85 ILE A O 1
ATOM 670 N N . GLY A 1 86 ? -0.638 5.227 -10.713 1.00 95.06 86 GLY A N 1
ATOM 671 C CA . GLY A 1 86 ? -1.236 6.496 -10.312 1.00 95.06 86 GLY A CA 1
ATOM 672 C C . GLY A 1 86 ? -2.741 6.554 -10.531 1.00 95.06 86 GLY A C 1
ATOM 673 O O . GLY A 1 86 ? -3.371 5.558 -10.889 1.00 95.06 86 GLY A O 1
ATOM 674 N N . ILE A 1 87 ? -3.317 7.738 -10.325 1.00 95.94 87 ILE A N 1
ATOM 675 C CA . ILE A 1 87 ? -4.714 8.049 -10.643 1.00 95.94 87 ILE A CA 1
ATOM 676 C C . ILE A 1 87 ? -4.751 9.040 -11.809 1.00 95.94 87 ILE A C 1
ATOM 678 O O . ILE A 1 87 ? -4.138 10.105 -11.746 1.00 95.94 87 ILE A O 1
ATOM 682 N N . ASP A 1 88 ? -5.503 8.723 -12.864 1.00 94.12 88 ASP A N 1
ATOM 683 C CA . ASP A 1 88 ? -5.802 9.687 -13.924 1.00 94.12 88 ASP A CA 1
ATOM 684 C C . ASP A 1 88 ? -6.702 10.784 -13.343 1.00 94.12 88 ASP A C 1
ATOM 686 O O . ASP A 1 88 ? -7.882 10.560 -13.080 1.00 94.12 88 ASP A O 1
ATOM 690 N N . GLN A 1 89 ? -6.160 11.989 -13.155 1.00 91.56 89 GLN A N 1
ATOM 691 C CA . GLN A 1 89 ? -6.877 13.108 -12.532 1.00 91.56 89 GLN A CA 1
ATOM 692 C C . GLN A 1 89 ? -8.117 13.565 -13.314 1.00 91.56 89 GLN A C 1
ATOM 694 O O . GLN A 1 89 ? -8.994 14.214 -12.746 1.00 91.56 89 GLN A O 1
ATOM 699 N N . ARG A 1 90 ? -8.221 13.230 -14.605 1.00 94.56 90 ARG A N 1
ATOM 700 C CA . ARG A 1 90 ? -9.388 13.564 -15.427 1.00 94.56 90 ARG A CA 1
ATOM 701 C C . ARG A 1 90 ? -10.531 12.574 -15.223 1.00 94.56 90 ARG A C 1
ATOM 703 O O . ARG A 1 90 ? -11.688 12.972 -15.310 1.00 94.56 90 ARG A O 1
ATOM 710 N N . THR A 1 91 ? -10.225 11.293 -15.015 1.00 95.19 91 THR A N 1
ATOM 711 C CA . THR A 1 91 ? -11.242 10.227 -14.928 1.00 95.19 91 THR A CA 1
ATOM 712 C C . THR A 1 91 ? -11.453 9.689 -13.516 1.00 95.19 91 THR A C 1
ATOM 714 O O . THR A 1 91 ? -12.490 9.092 -13.245 1.00 95.19 91 THR A O 1
ATOM 717 N N . GLY A 1 92 ? -10.493 9.900 -12.617 1.00 92.50 92 GLY A N 1
ATOM 718 C CA . GLY A 1 92 ? -10.467 9.351 -11.264 1.00 92.50 92 GLY A CA 1
ATOM 719 C C . GLY A 1 92 ? -10.120 7.861 -11.199 1.00 92.50 92 GLY A C 1
ATOM 720 O O . GLY A 1 92 ? -10.140 7.290 -10.110 1.00 92.50 92 GLY A O 1
ATOM 721 N N . PHE A 1 93 ? -9.810 7.213 -12.327 1.00 94.62 93 PHE A N 1
ATOM 722 C CA . PHE A 1 93 ? -9.463 5.794 -12.352 1.00 94.62 93 PHE A CA 1
ATOM 723 C C . PHE A 1 93 ? -7.966 5.567 -12.159 1.00 94.62 93 PHE A C 1
ATOM 725 O O . PHE A 1 93 ? -7.130 6.344 -12.622 1.00 94.62 93 PHE A O 1
ATOM 732 N N . ALA A 1 94 ? -7.638 4.460 -11.494 1.00 93.69 94 ALA A N 1
ATOM 733 C CA . ALA A 1 94 ? -6.263 4.011 -11.371 1.00 93.69 94 ALA A CA 1
ATOM 734 C C . ALA A 1 94 ? -5.703 3.559 -12.726 1.00 93.69 94 ALA A C 1
ATOM 736 O O . ALA A 1 94 ? -6.395 2.908 -13.512 1.00 93.69 94 ALA A O 1
ATOM 737 N N . TYR A 1 95 ? -4.433 3.866 -12.961 1.00 93.88 95 TYR A N 1
ATOM 738 C CA . TYR A 1 95 ? -3.621 3.309 -14.034 1.00 93.88 95 TYR A CA 1
ATOM 739 C C . TYR A 1 95 ? -2.355 2.693 -13.438 1.00 93.88 95 TYR A C 1
ATOM 741 O O . TYR A 1 95 ? -1.932 3.050 -12.335 1.00 93.88 95 TYR A O 1
ATOM 749 N N . GLY A 1 96 ? -1.730 1.774 -14.167 1.00 92.62 96 GLY A N 1
ATOM 750 C CA . GLY A 1 96 ? -0.440 1.263 -13.747 1.00 92.62 96 GLY A CA 1
ATOM 751 C C . GLY A 1 96 ? 0.125 0.160 -14.621 1.00 92.62 96 GLY A C 1
ATOM 752 O O . GLY A 1 96 ? -0.581 -0.418 -15.447 1.00 92.62 96 GLY A O 1
ATOM 753 N N . GLY A 1 97 ? 1.404 -0.122 -14.399 1.00 88.69 97 GLY A N 1
ATOM 754 C CA . GLY A 1 97 ? 2.160 -1.171 -15.062 1.00 88.69 97 GLY A CA 1
ATOM 755 C C . GLY A 1 97 ? 3.432 -0.633 -15.700 1.00 88.69 97 GLY A C 1
ATOM 756 O O . GLY A 1 97 ? 3.988 0.388 -15.290 1.00 88.69 97 GLY A O 1
ATOM 757 N N . ASN A 1 98 ? 3.873 -1.353 -16.717 1.00 82.69 98 ASN A N 1
ATOM 758 C CA . ASN A 1 98 ? 5.079 -1.085 -17.473 1.00 82.69 98 ASN A CA 1
ATOM 759 C C . ASN A 1 98 ? 4.786 -1.299 -18.965 1.00 82.69 98 ASN A C 1
ATOM 761 O O . ASN 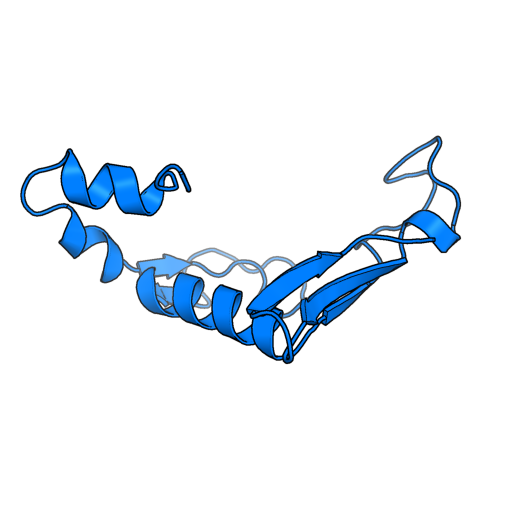A 1 98 ? 3.801 -1.964 -19.300 1.00 82.69 98 ASN A O 1
ATOM 765 N N . ARG A 1 99 ? 5.582 -0.690 -19.845 1.00 60.00 99 ARG A N 1
ATOM 766 C CA . ARG A 1 99 ? 5.480 -0.886 -21.295 1.00 60.00 99 ARG A CA 1
ATOM 767 C C . ARG A 1 99 ? 6.246 -2.113 -21.760 1.00 60.00 99 ARG A C 1
ATOM 769 O O . ARG A 1 99 ? 7.306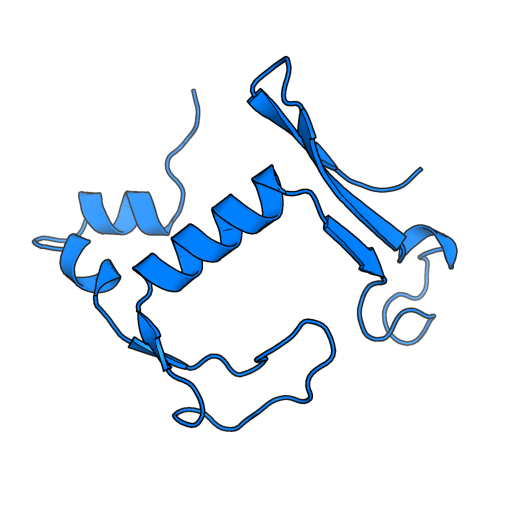 -2.405 -21.172 1.00 60.00 99 ARG A O 1
#

Foldseek 3Di:
DDDDDPLRVQCVPDVNSCVQQQDKDFDLAPDPPRHGDDGPPDIDGNVVVVVVVQVCQAVKDWDFAVPQDCVVPVPQDSQQRTKIWHADPVPRDIDMGGD